Protein AF-A0A193QK80-F1 (afdb_monomer_lite)

Organism: Sodalis glossinidius (strain morsitans) (NCBI:txid343509)

pLDDT: mean 84.73, std 17.28, range [32.94, 98.12]

Foldseek 3Di:
DDDDDDACPPVVSVVVQVVVCVVVQWDWDACNVHNFKIKIKGFDADPVRDGDDIDIDMDGNDDDDD

Radius of gyration: 13.95 Å; chains: 1; bounding box: 29×25×43 Å

Structure (mmCIF, N/CA/C/O backbone):
data_AF-A0A193QK80-F1
#
_entry.id   AF-A0A193QK80-F1
#
loop_
_atom_site.group_PDB
_atom_site.id
_atom_site.type_symbol
_atom_site.label_atom_id
_atom_site.label_alt_id
_atom_site.label_comp_id
_atom_site.label_asym_id
_atom_site.label_entity_id
_atom_site.label_seq_id
_atom_site.pdbx_PDB_ins_code
_atom_site.Cartn_x
_atom_site.Cartn_y
_atom_site.Cartn_z
_atom_site.occupancy
_atom_site.B_iso_or_equiv
_atom_site.auth_seq_id
_atom_site.auth_comp_id
_atom_site.auth_asym_id
_atom_site.auth_atom_id
_atom_site.pdbx_PDB_model_num
ATOM 1 N N . MET A 1 1 ? 3.804 13.137 -17.972 1.00 32.94 1 MET A N 1
ATOM 2 C CA . MET A 1 1 ? 4.991 13.392 -17.131 1.00 32.94 1 MET A CA 1
ATOM 3 C C . MET A 1 1 ? 5.056 12.241 -16.137 1.00 32.94 1 MET A C 1
ATOM 5 O O . MET A 1 1 ? 4.198 12.177 -15.273 1.00 32.94 1 MET A O 1
ATOM 9 N N . ILE A 1 2 ? 5.905 11.236 -16.376 1.00 39.75 2 ILE A N 1
ATOM 10 C CA . ILE A 1 2 ? 6.002 10.044 -15.515 1.00 39.75 2 ILE A CA 1
ATOM 11 C C . ILE A 1 2 ? 7.209 10.280 -14.613 1.00 39.75 2 ILE A C 1
ATOM 13 O O . ILE A 1 2 ? 8.341 10.292 -15.091 1.00 39.75 2 ILE A O 1
ATOM 17 N N . G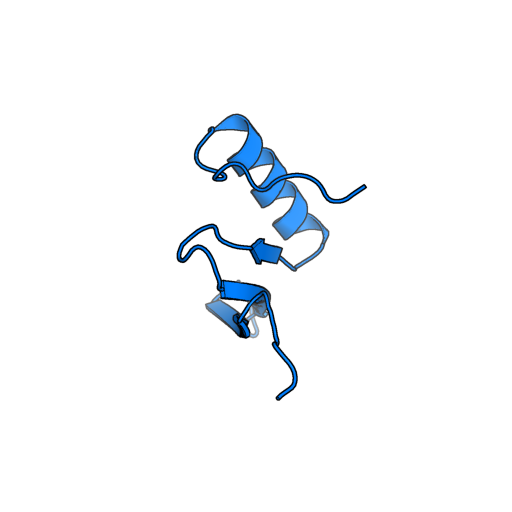LU A 1 3 ? 6.937 10.574 -13.346 1.00 43.69 3 GLU A N 1
ATOM 18 C CA . GLU A 1 3 ? 7.945 10.878 -12.336 1.00 43.69 3 GLU A CA 1
ATOM 19 C C . GLU A 1 3 ? 8.839 9.647 -12.115 1.00 43.69 3 GLU A C 1
ATOM 21 O O . GLU A 1 3 ? 8.360 8.534 -11.893 1.00 43.69 3 GLU A O 1
ATOM 26 N N . GLN A 1 4 ? 10.144 9.843 -12.291 1.00 46.09 4 GLN A N 1
ATOM 27 C CA . GLN A 1 4 ? 11.176 8.814 -12.213 1.00 46.09 4 GLN A CA 1
ATOM 28 C C . GLN A 1 4 ? 11.295 8.306 -10.764 1.00 46.09 4 GLN A C 1
ATOM 30 O O . GLN A 1 4 ? 11.508 9.092 -9.840 1.00 46.09 4 GLN A O 1
ATOM 35 N N . SER A 1 5 ? 11.179 6.991 -10.562 1.00 54.50 5 SER A N 1
ATOM 36 C CA . SER A 1 5 ? 11.202 6.323 -9.255 1.00 54.50 5 SER A CA 1
ATOM 37 C C . SER A 1 5 ? 12.614 6.292 -8.659 1.00 54.50 5 SER A C 1
ATOM 39 O O . SER A 1 5 ? 13.370 5.341 -8.842 1.00 54.50 5 SER A O 1
ATOM 41 N N . THR A 1 6 ? 12.979 7.347 -7.931 1.00 51.81 6 THR A N 1
ATOM 42 C CA . THR A 1 6 ? 14.076 7.288 -6.952 1.00 51.81 6 THR A CA 1
ATOM 43 C C . THR A 1 6 ? 13.598 6.465 -5.749 1.00 51.81 6 THR A C 1
ATOM 45 O O . THR A 1 6 ? 12.472 6.701 -5.309 1.00 51.81 6 THR A O 1
ATOM 48 N N . PRO A 1 7 ? 14.401 5.549 -5.176 1.00 59.06 7 PRO A N 1
ATOM 49 C CA . PRO A 1 7 ? 13.997 4.800 -3.988 1.00 59.06 7 PRO A CA 1
ATOM 50 C C . PRO A 1 7 ? 13.551 5.747 -2.864 1.00 59.06 7 PRO A C 1
ATOM 52 O O . PRO A 1 7 ? 14.224 6.738 -2.571 1.00 59.06 7 PRO A O 1
ATOM 55 N N . LEU A 1 8 ? 12.437 5.415 -2.202 1.00 63.16 8 LEU A N 1
ATOM 56 C CA . LEU A 1 8 ? 11.814 6.173 -1.103 1.00 63.16 8 LEU A CA 1
ATOM 57 C C . LEU A 1 8 ? 12.699 6.287 0.165 1.00 63.16 8 LEU A C 1
ATOM 59 O O . LEU A 1 8 ? 12.253 6.738 1.214 1.00 63.16 8 LEU A O 1
ATOM 63 N N . ALA A 1 9 ? 13.969 5.883 0.085 1.00 61.34 9 ALA A N 1
ATOM 64 C CA . ALA A 1 9 ? 14.917 5.784 1.192 1.00 61.34 9 ALA A CA 1
ATOM 65 C C . ALA A 1 9 ? 15.316 7.140 1.811 1.00 61.34 9 ALA A C 1
ATOM 67 O O . ALA A 1 9 ? 15.911 7.173 2.887 1.00 61.34 9 ALA A O 1
ATOM 68 N N . ALA A 1 10 ? 14.988 8.268 1.173 1.00 69.62 10 ALA A N 1
ATOM 69 C CA . ALA A 1 10 ? 15.174 9.585 1.773 1.00 69.62 10 ALA A CA 1
ATOM 70 C C . ALA A 1 10 ? 14.076 9.866 2.820 1.00 69.62 10 ALA A C 1
ATOM 72 O O . ALA A 1 10 ? 12.895 9.938 2.483 1.00 69.62 10 ALA A O 1
ATOM 73 N N . GLN A 1 11 ? 14.471 10.089 4.082 1.00 66.00 11 GLN A N 1
ATOM 74 C CA . GLN A 1 11 ? 13.560 10.285 5.228 1.00 66.00 11 GLN A CA 1
ATOM 75 C C . GLN A 1 11 ? 12.399 11.281 5.007 1.00 66.00 11 GLN A C 1
ATOM 77 O O . GLN A 1 11 ? 11.291 10.961 5.437 1.00 66.00 11 GLN A O 1
ATOM 82 N N . PRO A 1 12 ? 12.581 12.454 4.362 1.00 62.81 12 PRO A N 1
ATOM 83 C CA . PRO A 1 12 ? 11.469 13.379 4.127 1.00 62.81 12 PRO A CA 1
ATOM 84 C C . PRO A 1 12 ? 10.396 12.786 3.207 1.00 62.81 12 PRO A C 1
ATOM 86 O O . PRO A 1 12 ? 9.214 12.841 3.522 1.00 62.81 12 PRO A O 1
ATOM 89 N N . ARG A 1 13 ? 10.814 12.100 2.135 1.00 79.75 13 ARG A N 1
ATOM 90 C CA . ARG A 1 13 ? 9.903 11.487 1.154 1.00 79.75 13 ARG A CA 1
ATOM 91 C C . ARG A 1 13 ? 9.123 10.317 1.742 1.00 79.75 13 ARG A C 1
ATOM 93 O O . ARG A 1 13 ? 7.980 10.090 1.363 1.00 79.75 13 ARG A O 1
ATOM 100 N N . LEU A 1 14 ? 9.724 9.596 2.692 1.00 87.62 14 LEU A N 1
ATOM 101 C CA . LEU A 1 14 ? 9.024 8.549 3.429 1.00 87.62 14 LEU A CA 1
ATOM 102 C C . LEU A 1 14 ? 7.874 9.124 4.267 1.00 87.62 14 LEU A C 1
ATOM 104 O O . LEU A 1 14 ? 6.802 8.530 4.305 1.00 87.62 14 LEU A O 1
ATOM 108 N N . ARG A 1 15 ? 8.074 10.270 4.930 1.00 90.06 15 ARG A N 1
ATOM 109 C CA . ARG A 1 15 ? 7.012 10.910 5.724 1.00 90.06 15 ARG A CA 1
ATOM 110 C C . ARG A 1 15 ? 5.866 11.382 4.840 1.00 90.06 15 ARG A C 1
ATOM 112 O O . ARG A 1 15 ? 4.724 11.042 5.128 1.00 90.06 15 ARG A O 1
ATOM 119 N N . ASP A 1 16 ? 6.184 12.050 3.735 1.00 91.44 16 ASP A N 1
ATOM 120 C CA . ASP A 1 16 ? 5.179 12.525 2.779 1.00 91.44 16 ASP A CA 1
ATOM 121 C C . ASP A 1 16 ? 4.357 11.361 2.203 1.00 91.44 16 ASP A C 1
ATOM 123 O O . ASP A 1 16 ? 3.132 11.442 2.096 1.00 91.44 16 ASP A O 1
ATOM 127 N N . ALA A 1 17 ? 5.014 10.237 1.894 1.00 91.06 17 ALA A N 1
ATOM 128 C CA . ALA A 1 17 ? 4.337 9.024 1.449 1.00 91.06 17 ALA A CA 1
ATOM 129 C C . ALA A 1 17 ? 3.435 8.428 2.540 1.00 91.06 17 ALA A C 1
ATOM 131 O O . ALA A 1 17 ? 2.302 8.053 2.255 1.00 91.06 17 ALA A O 1
ATOM 132 N N . LEU A 1 18 ? 3.889 8.366 3.796 1.00 93.00 18 LEU A N 1
ATOM 133 C CA . LEU A 1 18 ? 3.057 7.881 4.903 1.00 93.00 18 LEU A CA 1
ATOM 134 C C . LEU A 1 18 ? 1.826 8.765 5.126 1.00 93.00 18 LEU A C 1
ATOM 136 O O . LEU A 1 18 ? 0.739 8.242 5.374 1.00 93.00 18 LEU A O 1
ATOM 140 N N . ASP A 1 19 ? 1.971 10.083 5.014 1.00 95.56 19 ASP A N 1
ATOM 141 C CA . ASP A 1 19 ? 0.853 11.016 5.161 1.00 95.56 19 ASP A CA 1
ATOM 142 C C . ASP A 1 19 ? -0.133 10.910 3.993 1.00 95.56 19 ASP A C 1
ATOM 144 O O . ASP A 1 19 ? -1.347 10.935 4.205 1.00 95.56 19 ASP A O 1
ATOM 148 N N . PHE A 1 20 ? 0.366 10.691 2.774 1.00 95.06 20 PHE A N 1
ATOM 149 C CA . PHE A 1 20 ? -0.470 10.335 1.630 1.00 95.06 20 PHE A CA 1
ATOM 150 C C . PHE A 1 20 ? -1.247 9.036 1.883 1.00 95.06 20 PHE A C 1
ATOM 152 O O . PHE A 1 20 ? -2.466 9.024 1.747 1.00 95.06 20 PHE A O 1
ATOM 159 N N . ILE A 1 21 ? -0.575 7.963 2.313 1.00 95.50 21 ILE A N 1
ATOM 160 C CA . ILE A 1 21 ? -1.204 6.654 2.560 1.00 95.50 21 ILE A CA 1
ATOM 161 C C . ILE A 1 21 ? -2.297 6.760 3.625 1.00 95.50 21 ILE A C 1
ATOM 163 O O . ILE A 1 21 ? -3.366 6.175 3.468 1.00 95.50 21 ILE A O 1
ATOM 167 N N . ARG A 1 22 ? -2.057 7.530 4.693 1.00 95.19 22 ARG A N 1
ATOM 168 C CA . ARG A 1 22 ? -3.056 7.772 5.743 1.00 95.19 22 ARG A CA 1
ATOM 169 C C . ARG A 1 22 ? -4.285 8.514 5.229 1.00 95.19 22 ARG A C 1
ATOM 171 O O . ARG A 1 22 ? -5.383 8.226 5.691 1.00 95.19 22 ARG A O 1
ATOM 178 N N . ARG A 1 23 ? -4.105 9.473 4.317 1.00 96.75 23 ARG A N 1
ATOM 179 C CA . ARG A 1 23 ? -5.199 10.288 3.774 1.00 96.75 23 ARG A CA 1
ATOM 180 C C . ARG A 1 23 ? -5.992 9.558 2.692 1.00 96.75 23 ARG A C 1
ATOM 182 O O . ARG A 1 23 ? -7.214 9.621 2.695 1.00 96.75 23 ARG A O 1
ATOM 189 N N . GLU A 1 24 ? -5.300 8.889 1.777 1.00 97.00 24 GLU A N 1
ATOM 190 C CA . GLU A 1 24 ? -5.903 8.309 0.572 1.00 97.00 24 GLU A CA 1
ATOM 191 C C . GLU A 1 24 ? -6.262 6.825 0.734 1.00 97.00 24 GLU A C 1
ATOM 193 O O . GLU A 1 24 ? -7.101 6.310 -0.001 1.00 97.00 24 GLU A O 1
ATOM 198 N N . GLY A 1 25 ? -5.638 6.115 1.680 1.00 96.44 25 GLY A N 1
ATOM 199 C CA . GLY A 1 25 ? -5.927 4.703 1.943 1.00 96.44 25 GLY A CA 1
ATOM 200 C C . GLY A 1 25 ? -5.366 3.728 0.903 1.00 96.44 25 GLY A C 1
ATOM 201 O O . GLY A 1 25 ? -5.824 2.591 0.830 1.00 96.44 25 GLY A O 1
ATOM 202 N N . TRP A 1 26 ? -4.382 4.129 0.095 1.00 96.56 26 TRP A N 1
ATOM 203 C CA . TRP A 1 26 ? -3.696 3.240 -0.849 1.00 96.56 26 TRP A CA 1
ATOM 204 C C . TRP A 1 26 ? -2.256 3.687 -1.124 1.00 96.56 26 TRP A C 1
ATOM 206 O O . TRP A 1 26 ? -1.880 4.833 -0.874 1.00 96.56 26 TRP A O 1
ATOM 216 N N . TRP A 1 27 ? -1.448 2.772 -1.661 1.00 96.00 27 TRP A N 1
ATOM 217 C CA . TRP A 1 27 ? -0.099 3.058 -2.153 1.00 96.00 27 TRP A CA 1
ATOM 218 C C . TRP A 1 27 ? 0.182 2.320 -3.457 1.00 96.00 27 TRP A C 1
ATOM 220 O O . TRP A 1 27 ? -0.147 1.140 -3.585 1.00 96.00 27 TRP A O 1
ATOM 230 N N . LEU A 1 28 ? 0.834 2.996 -4.405 1.00 93.81 28 LEU A N 1
ATOM 231 C CA . LEU A 1 28 ? 1.375 2.375 -5.609 1.00 93.81 28 LEU A CA 1
ATOM 232 C C . LEU A 1 28 ? 2.901 2.380 -5.539 1.00 93.81 28 LEU A C 1
ATOM 234 O O . LEU A 1 28 ? 3.536 3.402 -5.781 1.00 93.81 28 LEU A O 1
ATOM 238 N N . SER A 1 29 ? 3.475 1.213 -5.269 1.00 91.69 29 SER A N 1
ATOM 239 C CA . SER A 1 29 ? 4.919 0.992 -5.306 1.00 91.69 29 SER A CA 1
ATOM 240 C C . SER A 1 29 ? 5.333 0.526 -6.700 1.00 91.69 29 SER A C 1
ATOM 242 O O . SER A 1 29 ? 4.714 -0.378 -7.267 1.00 91.69 29 SER A O 1
ATOM 244 N N . ARG A 1 30 ? 6.387 1.123 -7.264 1.00 90.88 30 ARG A N 1
ATOM 245 C CA . ARG A 1 30 ? 6.969 0.718 -8.553 1.00 90.88 30 ARG A CA 1
ATOM 246 C C . ARG A 1 30 ? 8.469 0.576 -8.406 1.00 90.88 30 ARG A C 1
ATOM 248 O O . ARG A 1 30 ? 9.141 1.552 -8.089 1.00 90.88 30 ARG A O 1
ATOM 255 N N . GLY A 1 31 ? 8.999 -0.617 -8.647 1.00 87.50 31 GLY A N 1
ATOM 256 C CA . GLY A 1 31 ? 10.447 -0.804 -8.693 1.00 87.50 31 GLY A CA 1
ATOM 257 C C . GLY A 1 31 ? 11.168 -0.673 -7.346 1.00 87.50 31 GLY A C 1
ATOM 258 O O . GLY A 1 31 ? 12.387 -0.786 -7.318 1.00 87.50 31 GLY A O 1
ATOM 259 N N . GLU A 1 32 ? 10.464 -0.433 -6.230 1.00 85.00 32 GLU A N 1
ATOM 260 C CA . GLU A 1 32 ? 11.103 -0.068 -4.953 1.00 85.00 32 GLU A CA 1
ATOM 261 C C . GLU A 1 32 ? 11.855 -1.241 -4.312 1.00 85.00 32 GLU A C 1
ATOM 263 O O . GLU A 1 32 ? 12.948 -1.071 -3.777 1.00 85.00 32 GLU A O 1
ATOM 268 N N . ARG A 1 33 ? 11.261 -2.442 -4.360 1.00 86.00 33 ARG A N 1
ATOM 269 C CA . ARG A 1 33 ? 11.864 -3.686 -3.849 1.00 86.00 33 ARG A CA 1
ATOM 270 C C . ARG A 1 33 ? 12.544 -4.485 -4.958 1.00 86.00 33 ARG A C 1
ATOM 272 O O . ARG A 1 33 ? 13.610 -5.052 -4.735 1.00 86.00 33 ARG A O 1
ATOM 279 N N . LEU A 1 34 ? 11.878 -4.578 -6.108 1.00 88.69 34 LEU A N 1
ATOM 280 C CA . LEU A 1 34 ? 12.293 -5.315 -7.299 1.00 88.69 34 LEU A CA 1
ATOM 281 C C . LEU A 1 34 ? 12.023 -4.425 -8.510 1.00 88.69 34 LEU A C 1
ATOM 283 O O . LEU A 1 34 ? 10.881 -4.020 -8.714 1.00 88.69 34 LEU A O 1
ATOM 287 N N . GLU A 1 35 ? 13.051 -4.165 -9.314 1.00 84.56 35 GLU A N 1
ATOM 288 C CA . GLU A 1 35 ? 13.086 -3.146 -10.378 1.00 84.56 35 GLU A CA 1
ATOM 289 C C . GLU A 1 35 ? 11.916 -3.224 -11.383 1.00 84.56 35 GLU A C 1
ATOM 291 O O . GLU A 1 35 ? 11.424 -2.201 -11.847 1.00 84.56 35 GLU A O 1
ATOM 296 N N . ASN A 1 36 ? 11.392 -4.425 -11.657 1.00 89.62 36 ASN A N 1
ATOM 297 C CA . ASN A 1 36 ? 10.329 -4.663 -12.643 1.00 89.62 36 ASN A CA 1
ATOM 298 C C . ASN A 1 36 ? 8.994 -5.118 -12.040 1.00 89.62 36 ASN A C 1
ATOM 300 O O . ASN A 1 36 ? 8.177 -5.713 -12.743 1.00 89.62 36 ASN A O 1
ATOM 304 N N . VAL A 1 37 ? 8.762 -4.853 -10.755 1.00 92.12 37 VAL A N 1
ATOM 305 C CA . VAL A 1 37 ? 7.504 -5.190 -10.079 1.00 92.12 37 VAL A CA 1
ATOM 306 C C . VAL A 1 37 ? 6.771 -3.916 -9.675 1.00 92.12 37 VAL A C 1
ATOM 308 O O . VAL A 1 37 ? 7.356 -2.996 -9.102 1.00 92.12 37 VAL A O 1
ATOM 311 N N . THR A 1 38 ? 5.473 -3.883 -9.966 1.00 93.94 38 THR A N 1
ATOM 312 C CA . THR A 1 38 ? 4.538 -2.872 -9.473 1.00 93.94 38 THR A CA 1
ATOM 313 C C . THR A 1 38 ? 3.540 -3.533 -8.532 1.00 93.94 38 THR A C 1
ATOM 315 O O . THR A 1 38 ? 3.033 -4.618 -8.822 1.00 93.94 38 THR A O 1
ATOM 318 N N . GLY A 1 39 ? 3.258 -2.877 -7.409 1.00 94.69 39 GLY A N 1
ATOM 319 C CA . GLY A 1 39 ? 2.261 -3.307 -6.435 1.00 94.69 39 GLY A CA 1
ATOM 320 C C . GLY A 1 39 ? 1.311 -2.170 -6.084 1.00 94.69 39 GLY A C 1
ATOM 321 O O . GLY A 1 39 ? 1.763 -1.082 -5.731 1.00 94.69 39 GLY A O 1
ATOM 322 N N . LEU A 1 40 ? 0.007 -2.428 -6.171 1.00 96.25 40 LEU A N 1
ATOM 323 C CA . LEU A 1 40 ? -1.034 -1.576 -5.600 1.00 96.25 40 LEU A CA 1
ATOM 324 C C . LEU A 1 40 ? -1.504 -2.204 -4.291 1.00 96.25 40 LEU A C 1
ATOM 326 O O . LEU A 1 40 ? -2.022 -3.322 -4.300 1.00 96.25 40 LEU A O 1
ATOM 330 N N . SER A 1 41 ? -1.334 -1.484 -3.188 1.00 97.88 41 SER A N 1
ATOM 331 C CA . SER A 1 41 ? -1.648 -1.978 -1.849 1.00 97.88 41 SER A CA 1
ATOM 332 C C . SER A 1 41 ? -2.719 -1.131 -1.175 1.00 97.88 41 SER A C 1
ATOM 334 O O . SER A 1 41 ? -2.706 0.096 -1.277 1.00 97.88 41 SER A O 1
ATOM 336 N N . VAL A 1 42 ? -3.609 -1.797 -0.440 1.00 98.12 42 VAL A N 1
ATOM 337 C CA . VAL A 1 42 ? -4.639 -1.177 0.406 1.00 98.12 42 VAL A CA 1
ATOM 338 C C . VAL A 1 42 ? -4.577 -1.750 1.828 1.00 98.12 42 VAL A C 1
ATOM 340 O O . VAL A 1 42 ? -4.242 -2.930 1.992 1.00 98.12 42 VAL A O 1
ATOM 343 N N . PRO A 1 43 ? -4.872 -0.952 2.868 1.00 98.00 43 PRO A N 1
ATOM 344 C CA . PRO A 1 43 ? -4.969 -1.441 4.234 1.00 98.00 43 PRO A CA 1
ATOM 345 C C . PRO A 1 43 ? -6.262 -2.238 4.428 1.00 98.00 43 PRO A C 1
ATOM 347 O O . PRO A 1 43 ? -7.310 -1.908 3.874 1.00 98.00 43 PRO A O 1
ATOM 350 N N . LEU A 1 44 ? -6.188 -3.279 5.250 1.00 98.00 44 LEU A N 1
ATOM 351 C CA . LEU A 1 44 ? -7.348 -4.012 5.738 1.00 98.00 44 LEU A CA 1
ATOM 352 C C . LEU A 1 44 ? -7.555 -3.667 7.210 1.00 98.00 44 LEU A C 1
ATOM 354 O O . LEU A 1 44 ? -6.615 -3.724 8.010 1.00 98.00 44 LEU A O 1
ATOM 358 N N . PHE A 1 45 ? -8.794 -3.329 7.556 1.00 97.56 45 PHE A N 1
ATOM 359 C CA . PHE A 1 45 ? -9.184 -2.948 8.907 1.00 97.56 45 PHE A CA 1
ATOM 360 C C . PHE A 1 45 ? -9.955 -4.075 9.586 1.00 97.56 45 PHE A C 1
ATOM 362 O O . PHE A 1 45 ? -10.761 -4.760 8.952 1.00 97.56 45 PHE A O 1
ATOM 369 N N . ASN A 1 46 ? -9.691 -4.279 10.874 1.00 97.38 46 ASN A N 1
ATOM 370 C CA . ASN A 1 46 ? -10.476 -5.188 11.699 1.00 97.38 46 ASN A CA 1
ATOM 371 C C . ASN A 1 46 ? -11.803 -4.513 12.116 1.00 97.38 46 ASN A C 1
ATOM 373 O O . ASN A 1 46 ? -12.060 -3.351 11.796 1.00 97.38 46 ASN A O 1
ATOM 377 N N . ALA A 1 47 ? -12.647 -5.223 12.870 1.00 97.69 47 ALA A N 1
ATOM 378 C CA . ALA A 1 47 ? -13.906 -4.663 13.379 1.00 97.69 47 ALA A CA 1
ATOM 379 C C . ALA A 1 47 ? -13.710 -3.459 14.330 1.00 97.69 47 ALA A C 1
ATOM 381 O O . ALA A 1 47 ? -14.624 -2.657 14.497 1.00 97.69 47 ALA A O 1
ATOM 382 N N . GLY A 1 48 ? -12.522 -3.316 14.924 1.00 98.00 48 GLY A N 1
ATOM 383 C CA . GLY A 1 48 ? -12.119 -2.177 15.750 1.00 98.00 48 GLY A CA 1
ATOM 384 C C . GLY A 1 48 ? -11.593 -0.974 14.959 1.00 98.00 48 GLY A C 1
ATOM 385 O O . GLY A 1 48 ? -11.139 -0.014 15.569 1.00 98.00 48 GLY A O 1
ATOM 386 N N . SER A 1 49 ? -11.655 -0.996 13.621 1.00 95.38 49 SER A N 1
ATOM 387 C CA . SER A 1 49 ? -11.072 0.034 12.740 1.00 95.38 49 SER A CA 1
ATOM 388 C C . SER A 1 49 ? -9.548 0.176 12.851 1.00 95.38 49 SER A C 1
ATOM 390 O O . SER A 1 49 ? -8.984 1.210 12.496 1.00 95.38 49 SER A O 1
ATOM 392 N N . GLU A 1 50 ? -8.856 -0.870 13.298 1.00 97.31 50 GLU A N 1
ATOM 393 C CA . GLU A 1 50 ? -7.396 -0.910 13.344 1.00 97.31 50 GLU A CA 1
ATOM 394 C C . GLU A 1 50 ? -6.853 -1.613 12.101 1.00 97.31 50 GLU A C 1
ATOM 396 O O . GLU A 1 50 ? -7.406 -2.618 11.643 1.00 97.31 50 GLU A O 1
ATOM 401 N N . VAL A 1 51 ? -5.743 -1.107 11.562 1.00 96.94 51 VAL A N 1
ATOM 402 C CA . VAL A 1 51 ? -5.036 -1.774 10.463 1.00 96.94 51 VAL A CA 1
ATOM 403 C C . VAL A 1 51 ? -4.445 -3.080 10.990 1.00 96.94 51 VAL A C 1
ATOM 405 O O . VAL A 1 51 ? -3.567 -3.054 11.848 1.00 96.94 51 VAL A O 1
ATOM 408 N N . PHE A 1 52 ? -4.896 -4.216 10.457 1.00 97.44 52 PHE A N 1
ATOM 409 C CA . PHE A 1 52 ? -4.395 -5.539 10.862 1.00 97.44 52 PHE A CA 1
ATOM 410 C C . PHE A 1 52 ? -3.631 -6.261 9.747 1.00 97.44 52 PHE A C 1
ATOM 412 O O . PHE A 1 52 ? 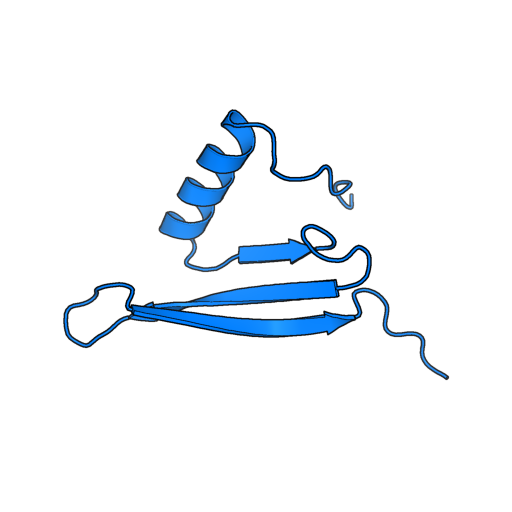-2.878 -7.194 10.018 1.00 97.44 52 PHE A O 1
ATOM 419 N N . ALA A 1 53 ? -3.825 -5.845 8.494 1.00 97.81 53 ALA A N 1
ATOM 420 C CA . ALA A 1 53 ? -3.164 -6.417 7.329 1.00 97.81 53 ALA A CA 1
ATOM 421 C C . ALA A 1 53 ? -3.157 -5.424 6.157 1.00 97.81 53 ALA A C 1
ATOM 423 O O . ALA A 1 53 ? -3.735 -4.337 6.228 1.00 97.81 53 ALA A O 1
ATOM 424 N N . SER A 1 54 ? -2.527 -5.817 5.053 1.00 97.81 54 SER A N 1
ATOM 425 C CA . SER A 1 54 ? -2.662 -5.155 3.757 1.00 97.81 54 SER A CA 1
ATOM 426 C C . SER A 1 54 ? -2.918 -6.184 2.658 1.00 97.81 54 SER A C 1
ATOM 428 O O . SER A 1 54 ? -2.423 -7.311 2.712 1.00 97.81 54 SER A O 1
ATOM 430 N N . LEU A 1 55 ? -3.702 -5.795 1.654 1.00 98.00 55 LEU A N 1
ATOM 431 C CA . LEU A 1 55 ? -3.904 -6.569 0.432 1.00 98.00 55 LEU A CA 1
ATOM 432 C C . LEU A 1 55 ? -3.147 -5.892 -0.704 1.00 98.00 55 LEU A C 1
ATOM 434 O O . LEU A 1 55 ? -3.269 -4.683 -0.886 1.00 98.00 55 LEU A O 1
ATOM 438 N N . THR A 1 56 ? -2.384 -6.670 -1.472 1.00 97.50 56 THR A N 1
ATOM 439 C CA . THR A 1 56 ? -1.604 -6.158 -2.602 1.00 97.50 56 THR A CA 1
ATOM 440 C C . THR A 1 56 ? -1.968 -6.874 -3.893 1.00 97.50 56 THR A C 1
ATOM 442 O O . THR A 1 56 ? -1.901 -8.099 -3.965 1.00 97.50 56 THR A O 1
ATOM 445 N N . LEU A 1 57 ? -2.285 -6.099 -4.930 1.00 96.69 57 LEU A N 1
ATOM 446 C CA . LEU A 1 57 ? -2.284 -6.556 -6.315 1.00 96.69 57 LEU A CA 1
ATOM 447 C C . LEU A 1 57 ? -0.902 -6.276 -6.904 1.00 96.69 57 LEU A C 1
ATOM 449 O O . LEU A 1 57 ? -0.529 -5.119 -7.097 1.00 96.69 57 LEU A O 1
ATOM 453 N N . GLY A 1 5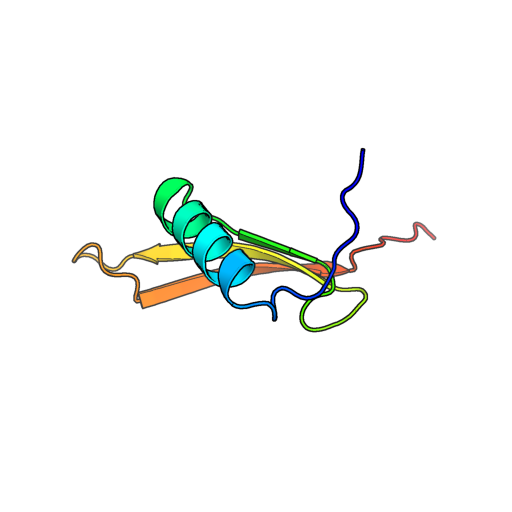8 ? -0.132 -7.335 -7.143 1.00 94.56 58 GLY A N 1
ATOM 454 C CA . GLY A 1 58 ? 1.235 -7.254 -7.653 1.00 94.56 58 GLY A CA 1
ATOM 455 C C . GLY A 1 58 ? 1.365 -7.844 -9.051 1.00 94.56 58 GLY A C 1
ATOM 456 O O . GLY A 1 58 ? 0.730 -8.848 -9.369 1.00 94.56 58 GLY A O 1
ATOM 457 N N . GLY A 1 59 ? 2.218 -7.244 -9.875 1.00 94.31 59 GLY A N 1
ATOM 458 C CA . GLY A 1 59 ? 2.515 -7.752 -11.209 1.00 94.31 59 GLY A CA 1
ATOM 459 C C . GLY A 1 59 ? 3.769 -7.130 -11.819 1.00 94.31 59 GLY A C 1
ATOM 460 O O . GLY A 1 59 ? 4.358 -6.211 -11.241 1.00 94.31 59 GLY A O 1
ATOM 461 N N . PRO A 1 60 ? 4.203 -7.629 -12.988 1.00 94.31 60 PRO A N 1
ATOM 462 C CA . PRO A 1 60 ? 5.292 -7.013 -13.725 1.00 94.31 60 PRO A CA 1
ATOM 463 C C . PRO A 1 60 ? 4.900 -5.594 -14.159 1.00 94.31 60 PRO A C 1
ATOM 465 O O . PRO A 1 60 ? 3.808 -5.373 -14.678 1.00 94.31 60 PRO A O 1
ATOM 468 N N . THR A 1 61 ? 5.803 -4.630 -13.977 1.00 91.00 61 THR A N 1
ATOM 469 C CA . THR A 1 61 ? 5.597 -3.235 -14.415 1.00 91.00 61 THR A CA 1
ATOM 470 C C . THR A 1 61 ? 5.434 -3.145 -15.933 1.00 91.00 61 THR A C 1
ATOM 472 O O . THR A 1 61 ? 4.690 -2.310 -16.445 1.00 91.00 61 THR A O 1
ATOM 475 N N . VAL A 1 62 ? 6.123 -4.025 -16.661 1.00 86.75 62 VAL A N 1
ATOM 476 C CA . VAL A 1 62 ? 6.054 -4.131 -18.117 1.00 86.75 62 VAL A CA 1
ATOM 477 C C . VAL A 1 62 ? 5.3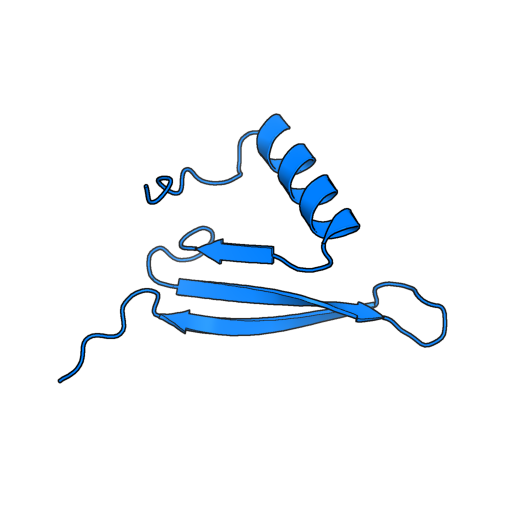90 -5.448 -18.513 1.00 86.75 62 VAL A C 1
ATOM 479 O O . VAL A 1 62 ? 5.964 -6.523 -18.373 1.00 86.75 62 VAL A O 1
ATOM 482 N N . CYS A 1 63 ? 4.177 -5.370 -19.056 1.00 67.94 63 CYS A N 1
ATOM 483 C CA . CYS A 1 63 ? 3.565 -6.490 -19.768 1.00 67.94 63 CYS A CA 1
ATOM 484 C C . CYS A 1 63 ? 3.972 -6.410 -21.240 1.00 67.94 63 CYS A C 1
ATOM 486 O O . CYS A 1 63 ? 3.393 -5.644 -22.013 1.00 67.94 63 CYS A O 1
ATOM 488 N N . ARG A 1 64 ? 4.974 -7.197 -21.647 1.00 67.62 64 ARG A N 1
ATOM 489 C CA . ARG A 1 64 ? 5.266 -7.384 -23.072 1.00 67.62 64 ARG A CA 1
ATOM 490 C C . ARG A 1 6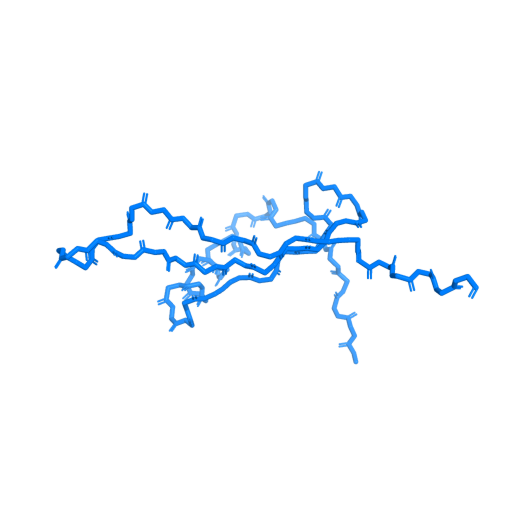4 ? 4.191 -8.309 -23.643 1.00 67.62 64 ARG A C 1
ATOM 492 O O . ARG A 1 64 ? 4.083 -9.452 -23.210 1.00 67.62 64 ARG A O 1
ATOM 499 N N . LYS A 1 65 ? 3.377 -7.814 -24.578 1.00 57.59 65 LYS A N 1
ATOM 500 C CA . LYS A 1 65 ? 2.522 -8.695 -25.383 1.00 57.59 65 LYS A CA 1
ATOM 501 C C . LYS A 1 65 ? 3.436 -9.511 -26.301 1.00 57.59 65 LYS A C 1
ATOM 503 O O . LYS A 1 65 ? 4.316 -8.925 -26.934 1.00 57.59 65 LYS A O 1
ATOM 508 N N . ALA A 1 66 ? 3.274 -10.832 -26.267 1.00 57.91 66 ALA A N 1
ATOM 509 C CA . ALA A 1 66 ? 3.841 -11.733 -27.265 1.00 57.91 66 ALA A CA 1
ATOM 510 C C . ALA A 1 66 ? 3.188 -11.479 -28.629 1.00 57.91 66 ALA A C 1
ATOM 512 O O . ALA A 1 66 ? 1.998 -11.079 -28.632 1.00 57.91 66 ALA A O 1
#

Sequence (66 aa):
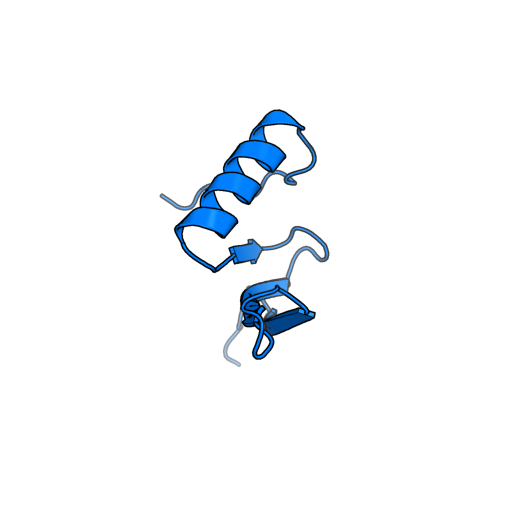MIEQSTPLAAQPRLRDALDFIRREGWWLSRGERLENVTGLSVPLFNAGSEVFASLTLGGPTVCRKA

Secondary structure (DSSP, 8-state):
-------TTSHHHHHHHHHHHHHHS-EEEESSSSTTEEEEEEEEE-TTS-EEEEEEEEEES-----

InterPro domains:
  IPR014757 Transcription regulator IclR, C-terminal [PF01614] (5-61)
  IPR014757 Transcription regulator IclR, C-terminal [PS51078] (1-66)
  IPR029016 GAF-like domain superfamily [G3DSA:3.30.450.40] (3-63)